Protein AF-A0A081AQU0-F1 (afdb_monomer)

Radius of gyration: 26.16 Å; Cα contacts (8 Å, |Δi|>4): 50; chains: 1; bounding box: 57×35×80 Å

Secondary structure (DSSP, 8-state):
-HHHHHHHHHHHHHHHHHHHHHHHHHTS------------S-------------------SS--SHHHHHHHHHT-STTS--GGG--HHHHHHTHHHHHHHHHHHHHHHHHHHTT-HHHHHHHHHHHHHTTS--

Structure (mmCIF, N/CA/C/O backbone):
data_AF-A0A081AQU0-F1
#
_entry.id   AF-A0A081AQU0-F1
#
loop_
_atom_site.group_PDB
_atom_site.id
_atom_site.type_symbol
_atom_site.label_atom_id
_atom_site.label_alt_id
_atom_site.label_comp_id
_atom_site.label_asym_id
_atom_site.label_entity_id
_atom_site.label_seq_id
_atom_site.pdbx_PDB_ins_code
_atom_site.Cartn_x
_atom_site.Cartn_y
_atom_site.Cartn_z
_atom_site.occupancy
_atom_site.B_iso_or_equiv
_atom_site.auth_seq_id
_atom_site.auth_comp_id
_atom_site.auth_asym_id
_atom_site.auth_atom_id
_atom_site.pdbx_PDB_model_num
ATOM 1 N N . MET A 1 1 ? 28.941 -18.511 -56.993 1.00 61.75 1 MET A N 1
ATOM 2 C CA . MET A 1 1 ? 27.610 -17.853 -56.908 1.00 61.75 1 MET A CA 1
ATOM 3 C C . MET A 1 1 ? 26.848 -18.234 -55.630 1.00 61.75 1 MET A C 1
ATOM 5 O O . MET A 1 1 ? 26.209 -17.370 -55.047 1.00 61.75 1 MET A O 1
ATOM 9 N N . SER A 1 2 ? 26.960 -19.475 -55.143 1.00 77.69 2 SER A N 1
ATOM 10 C CA . SER A 1 2 ? 26.361 -19.963 -53.884 1.00 77.69 2 SER A CA 1
ATOM 11 C C . SER A 1 2 ? 26.906 -19.297 -52.609 1.00 77.69 2 SER A C 1
ATOM 13 O O . SER A 1 2 ? 26.138 -18.965 -51.712 1.00 77.69 2 SER A O 1
ATOM 15 N N . GLU A 1 3 ? 28.212 -19.039 -52.532 1.00 81.44 3 GLU A N 1
ATOM 16 C CA . GLU A 1 3 ? 28.843 -18.443 -51.340 1.00 81.44 3 GLU A CA 1
ATOM 17 C C . GLU A 1 3 ? 28.403 -17.000 -51.075 1.00 81.44 3 GLU A C 1
ATOM 19 O O . GLU A 1 3 ? 28.170 -16.624 -49.931 1.00 81.44 3 GLU A O 1
ATOM 24 N N . VAL A 1 4 ? 28.202 -16.211 -52.135 1.00 85.19 4 VAL A N 1
ATOM 25 C CA . VAL A 1 4 ? 27.707 -14.827 -52.035 1.00 85.19 4 VAL A CA 1
ATOM 26 C C . VAL A 1 4 ? 26.279 -14.798 -51.482 1.00 85.19 4 VAL A C 1
ATOM 28 O O . VAL A 1 4 ? 25.941 -13.940 -50.671 1.00 85.19 4 VAL A O 1
ATOM 31 N N . MET A 1 5 ? 25.445 -15.767 -51.873 1.00 83.31 5 MET A N 1
ATOM 32 C CA . MET A 1 5 ? 24.083 -15.895 -51.346 1.00 83.31 5 MET A CA 1
ATOM 33 C C . MET A 1 5 ? 24.085 -16.317 -49.873 1.00 83.31 5 MET A C 1
ATOM 35 O O . MET A 1 5 ? 23.311 -15.772 -49.090 1.00 83.31 5 MET A O 1
ATOM 39 N N . ARG A 1 6 ? 25.002 -17.211 -49.476 1.00 85.44 6 ARG A N 1
ATOM 40 C CA . ARG A 1 6 ? 25.190 -17.624 -48.077 1.00 85.44 6 ARG A CA 1
ATOM 41 C C . ARG A 1 6 ? 25.614 -16.452 -47.188 1.00 85.44 6 ARG A C 1
ATOM 43 O O . ARG A 1 6 ? 24.974 -16.196 -46.170 1.00 85.44 6 ARG A O 1
ATOM 50 N N . LEU A 1 7 ? 26.626 -15.696 -47.613 1.00 88.25 7 LEU A N 1
ATOM 51 C CA . LEU A 1 7 ? 27.098 -14.506 -46.897 1.00 88.25 7 LEU A CA 1
ATOM 52 C C . LEU A 1 7 ? 25.990 -13.458 -46.755 1.00 88.25 7 LEU A C 1
ATOM 54 O O . LEU A 1 7 ? 25.819 -12.863 -45.695 1.00 88.25 7 LEU A O 1
ATOM 58 N N . ARG A 1 8 ? 25.175 -13.270 -47.799 1.00 89.56 8 ARG A N 1
ATOM 59 C CA . ARG A 1 8 ? 24.027 -12.360 -47.749 1.00 89.56 8 ARG A CA 1
ATOM 60 C C . ARG A 1 8 ? 23.008 -12.781 -46.689 1.00 89.56 8 ARG A C 1
ATOM 62 O O . ARG A 1 8 ? 22.528 -11.922 -45.955 1.00 89.56 8 ARG A O 1
ATOM 69 N N . THR A 1 9 ? 22.680 -14.070 -46.597 1.00 87.44 9 THR A N 1
ATOM 70 C CA . THR A 1 9 ? 21.731 -14.566 -45.585 1.00 87.44 9 THR A CA 1
ATOM 71 C C . THR A 1 9 ? 22.276 -14.456 -44.162 1.00 87.44 9 THR A C 1
ATOM 73 O O . THR A 1 9 ? 21.526 -14.121 -43.248 1.00 87.44 9 THR A O 1
ATOM 76 N N . GLU A 1 10 ? 23.579 -14.667 -43.982 1.00 89.94 10 GLU A N 1
ATOM 77 C CA . GLU A 1 10 ? 24.261 -14.559 -42.690 1.00 89.94 10 GLU A CA 1
ATOM 78 C C . GLU A 1 10 ? 24.252 -13.110 -42.179 1.00 89.94 10 GLU A C 1
ATOM 80 O O . GLU A 1 10 ? 23.734 -12.838 -41.095 1.00 89.94 10 GLU A O 1
ATOM 85 N N . ILE A 1 11 ? 24.656 -12.157 -43.027 1.00 92.31 11 ILE A N 1
ATOM 86 C CA . ILE A 1 11 ? 24.620 -10.716 -42.723 1.00 92.31 11 ILE A CA 1
ATOM 87 C C . ILE A 1 11 ? 23.193 -10.250 -42.404 1.00 92.31 11 ILE A C 1
ATOM 89 O O . ILE A 1 11 ? 22.975 -9.448 -41.495 1.00 92.31 11 ILE A O 1
ATOM 93 N N . GLN A 1 12 ? 22.188 -10.752 -43.126 1.00 90.81 12 GLN A N 1
ATOM 94 C CA . GLN A 1 12 ? 20.792 -10.410 -42.847 1.00 90.81 12 GLN A CA 1
ATOM 95 C C . GLN A 1 12 ? 20.334 -10.892 -41.461 1.00 90.81 12 GLN A C 1
ATOM 97 O O . GLN A 1 12 ? 19.593 -10.171 -40.785 1.00 90.81 12 GLN A O 1
ATOM 102 N N . GLY A 1 13 ? 20.793 -12.064 -41.013 1.00 87.81 13 GLY A N 1
ATOM 103 C CA . GLY A 1 13 ? 20.518 -12.581 -39.670 1.00 87.81 13 GLY A CA 1
ATOM 104 C C . GLY A 1 13 ? 21.174 -11.747 -38.567 1.00 87.81 13 GLY A C 1
ATOM 105 O O . GLY A 1 13 ? 20.533 -11.415 -37.561 1.00 87.81 13 GLY A O 1
ATOM 106 N N . GLU A 1 14 ? 22.422 -11.331 -38.776 1.00 91.25 14 GLU A N 1
ATOM 107 C CA . GLU A 1 14 ? 23.138 -10.455 -37.844 1.00 91.25 14 GLU A CA 1
ATOM 108 C C . GLU A 1 14 ? 22.458 -9.087 -37.721 1.00 91.25 14 GLU A C 1
ATOM 110 O O . GLU A 1 14 ? 22.173 -8.625 -36.613 1.00 91.25 14 GLU A O 1
ATOM 115 N N . LEU A 1 15 ? 22.090 -8.472 -38.850 1.00 92.00 15 LEU A N 1
ATOM 116 C CA . LEU A 1 15 ? 21.373 -7.195 -38.8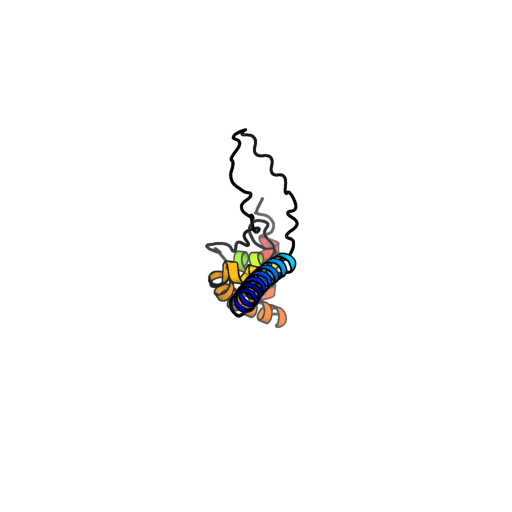64 1.00 92.00 15 LEU A CA 1
ATOM 117 C C . LEU A 1 15 ? 20.023 -7.282 -38.149 1.00 92.00 15 LEU A C 1
ATOM 119 O O . LEU A 1 15 ? 19.636 -6.354 -37.433 1.00 92.00 15 LEU A O 1
ATOM 123 N N . HIS A 1 16 ? 19.307 -8.397 -38.299 1.00 90.19 16 HIS A N 1
ATOM 124 C CA . HIS A 1 16 ? 18.054 -8.616 -37.585 1.00 90.19 16 HIS A CA 1
ATOM 125 C C . HIS A 1 16 ? 18.269 -8.697 -36.064 1.00 90.19 16 HIS A C 1
ATOM 127 O O . HIS A 1 16 ? 17.501 -8.122 -35.288 1.00 90.19 16 HIS A O 1
ATOM 133 N N . THR A 1 17 ? 19.346 -9.355 -35.634 1.00 91.38 17 THR A N 1
ATOM 134 C CA . THR A 1 17 ? 19.724 -9.471 -34.218 1.00 91.38 17 THR A CA 1
ATOM 135 C C . THR A 1 17 ? 20.064 -8.106 -33.618 1.00 91.38 17 THR A C 1
ATOM 137 O O . THR A 1 17 ? 19.568 -7.760 -32.542 1.00 91.38 17 THR A O 1
ATOM 140 N N . ILE A 1 18 ? 20.832 -7.291 -34.345 1.00 92.38 18 ILE A N 1
ATOM 141 C CA . ILE A 1 18 ? 21.184 -5.923 -33.942 1.00 92.38 18 ILE A CA 1
ATOM 142 C C . ILE A 1 18 ? 19.935 -5.036 -33.883 1.00 92.38 18 ILE A C 1
ATOM 144 O O . ILE A 1 18 ? 19.719 -4.318 -32.908 1.00 92.38 18 ILE A O 1
ATOM 148 N N . LYS A 1 19 ? 19.048 -5.117 -34.880 1.00 91.88 19 LYS A N 1
ATOM 149 C CA . LYS A 1 19 ? 17.782 -4.369 -34.877 1.00 91.88 19 LYS A CA 1
ATOM 150 C C . LYS A 1 19 ? 16.930 -4.708 -33.649 1.00 91.88 19 LYS A C 1
ATOM 152 O O . LYS A 1 19 ? 16.352 -3.815 -33.029 1.00 91.88 19 LYS A O 1
ATOM 157 N N . ALA A 1 20 ? 16.871 -5.983 -33.266 1.00 87.38 20 ALA A N 1
ATOM 158 C CA . ALA A 1 20 ? 16.127 -6.424 -32.092 1.00 87.38 20 ALA A CA 1
ATOM 159 C C . ALA A 1 20 ? 16.727 -5.901 -30.774 1.00 87.38 20 ALA A C 1
ATOM 161 O O . ALA A 1 20 ? 15.976 -5.503 -29.880 1.00 87.38 20 ALA A O 1
ATOM 162 N N . SER A 1 21 ? 18.057 -5.874 -30.637 1.00 86.81 21 SER A N 1
ATOM 163 C CA . SER A 1 21 ? 18.715 -5.349 -29.433 1.00 86.81 21 SER A CA 1
ATOM 164 C C . SER A 1 21 ? 18.568 -3.829 -29.311 1.00 86.81 21 SER A C 1
ATOM 166 O O . SER A 1 21 ? 18.210 -3.343 -28.239 1.00 86.81 21 SER A O 1
ATOM 168 N N . VAL A 1 22 ? 18.728 -3.084 -30.409 1.00 88.38 22 VAL A N 1
ATOM 169 C CA . VAL A 1 22 ? 18.524 -1.625 -30.450 1.00 88.38 22 VAL A CA 1
ATOM 170 C C . VAL A 1 22 ? 17.086 -1.260 -30.095 1.00 88.38 22 VAL A C 1
ATOM 172 O O . VAL A 1 22 ? 16.866 -0.389 -29.254 1.00 88.38 22 VAL A O 1
ATOM 175 N N . ASN A 1 23 ? 16.099 -1.973 -30.647 1.00 85.56 23 ASN A N 1
ATOM 176 C CA . ASN A 1 23 ? 14.695 -1.746 -30.304 1.00 85.56 23 ASN A CA 1
ATOM 177 C C . ASN A 1 23 ? 14.427 -1.984 -28.812 1.00 85.56 23 ASN A C 1
ATOM 179 O O . ASN A 1 23 ? 13.714 -1.200 -28.194 1.00 85.56 23 ASN A O 1
ATOM 183 N N . LYS A 1 24 ? 15.036 -3.015 -28.208 1.00 77.75 24 LYS A N 1
ATOM 184 C CA . LYS A 1 24 ? 14.940 -3.261 -26.759 1.00 77.75 24 LYS A CA 1
ATOM 185 C C . LYS A 1 24 ? 15.552 -2.138 -25.922 1.00 77.75 24 LYS A C 1
ATOM 187 O O . LYS A 1 24 ? 15.062 -1.899 -24.826 1.00 77.75 24 LYS A O 1
ATOM 192 N N . ILE A 1 25 ? 16.606 -1.476 -26.395 1.00 79.62 25 ILE A N 1
ATOM 193 C CA . ILE A 1 25 ? 17.220 -0.328 -25.708 1.00 79.62 25 ILE A CA 1
ATOM 194 C C . ILE A 1 25 ? 16.337 0.915 -25.865 1.00 79.62 25 ILE A C 1
ATOM 196 O O . ILE A 1 25 ? 16.093 1.614 -24.889 1.00 79.62 25 ILE A O 1
ATOM 200 N N . ALA A 1 26 ? 15.795 1.153 -27.061 1.00 79.19 26 ALA A N 1
ATOM 201 C CA . ALA A 1 26 ? 14.946 2.309 -27.345 1.00 79.19 26 ALA A CA 1
ATOM 202 C C . ALA A 1 26 ? 13.633 2.312 -26.541 1.00 79.19 26 ALA A C 1
ATOM 204 O O . ALA A 1 26 ? 13.150 3.376 -26.160 1.00 79.19 26 ALA A O 1
ATOM 205 N N . VAL A 1 27 ? 13.062 1.135 -26.257 1.00 79.88 27 VAL A N 1
ATOM 206 C CA . VAL A 1 27 ? 11.830 1.009 -25.452 1.00 79.88 27 VAL A CA 1
ATOM 207 C C . VAL A 1 27 ? 12.085 0.946 -23.943 1.00 79.88 27 VAL A C 1
ATOM 209 O O . VAL A 1 27 ? 11.127 0.867 -23.171 1.00 79.88 27 VAL A O 1
ATOM 212 N N . GLN A 1 28 ? 13.346 0.962 -23.491 1.00 67.50 28 GLN A N 1
ATOM 213 C CA . GLN A 1 28 ? 13.622 1.025 -22.058 1.00 67.50 28 GLN A CA 1
ATOM 214 C C . GLN A 1 28 ? 13.207 2.398 -21.510 1.00 67.50 28 GLN A C 1
ATOM 216 O O . GLN A 1 28 ? 13.628 3.429 -22.037 1.00 67.50 28 GLN A O 1
ATOM 221 N N . PRO A 1 29 ? 12.392 2.447 -20.441 1.00 63.97 29 PRO A N 1
ATOM 222 C CA . PRO A 1 29 ? 11.972 3.710 -19.856 1.00 63.97 29 PRO A CA 1
ATOM 223 C C . PRO A 1 29 ? 13.185 4.468 -19.303 1.00 63.97 29 PRO A C 1
ATOM 225 O O . PRO A 1 29 ? 13.930 3.948 -18.472 1.00 63.97 29 PRO A O 1
ATOM 228 N N . VAL A 1 30 ? 13.365 5.719 -19.737 1.00 60.69 30 VAL A N 1
ATOM 229 C CA . VAL A 1 30 ? 14.400 6.624 -19.216 1.00 60.69 30 VAL A CA 1
ATOM 230 C C . VAL A 1 30 ? 14.081 6.960 -17.760 1.00 60.69 30 VAL A C 1
ATOM 232 O O . VAL A 1 30 ? 13.176 7.741 -17.463 1.00 60.69 30 VAL A O 1
ATOM 235 N N . ILE A 1 31 ? 14.835 6.377 -16.831 1.00 53.22 31 ILE A N 1
ATOM 236 C CA . ILE A 1 31 ? 14.753 6.713 -15.408 1.00 53.22 31 ILE A CA 1
ATOM 237 C C . ILE A 1 31 ? 15.621 7.953 -15.173 1.00 53.22 31 ILE A C 1
ATOM 239 O O . ILE A 1 31 ? 16.837 7.850 -15.031 1.00 53.22 31 ILE A O 1
ATOM 243 N N . ARG A 1 32 ? 15.006 9.141 -15.122 1.00 47.44 32 ARG A N 1
ATOM 244 C CA . ARG A 1 32 ? 15.693 10.360 -14.669 1.00 47.44 32 ARG A CA 1
ATOM 245 C C . ARG A 1 32 ? 15.905 10.264 -13.156 1.00 47.44 32 ARG A C 1
ATOM 247 O O . ARG A 1 32 ? 14.947 10.333 -12.390 1.00 47.44 32 ARG A O 1
ATOM 254 N N . GLN A 1 33 ? 17.147 10.051 -12.725 1.00 44.22 33 GLN A N 1
ATOM 255 C CA . GLN A 1 33 ? 17.517 10.094 -11.310 1.00 44.22 33 GLN A CA 1
ATOM 256 C C . GLN A 1 33 ? 17.428 11.544 -10.812 1.00 44.22 33 GLN A C 1
ATOM 258 O O . GLN A 1 33 ? 18.161 12.408 -11.282 1.00 44.22 33 GLN A O 1
ATOM 263 N N . ILE A 1 34 ? 16.526 11.818 -9.868 1.00 44.28 34 ILE A N 1
ATOM 264 C CA . ILE A 1 34 ? 16.549 13.061 -9.090 1.00 44.28 34 ILE A CA 1
ATOM 265 C C . ILE A 1 34 ? 17.597 12.855 -7.995 1.00 44.28 34 ILE A C 1
ATOM 267 O O . ILE A 1 34 ? 17.428 11.998 -7.126 1.00 44.28 34 ILE A O 1
ATOM 271 N N . LEU A 1 35 ? 18.699 13.600 -8.080 1.00 43.66 35 LEU A N 1
ATOM 272 C CA . LEU A 1 35 ? 19.777 13.628 -7.097 1.00 43.66 35 LEU A CA 1
ATOM 273 C C . LEU A 1 35 ? 19.244 14.205 -5.776 1.00 43.66 35 LEU A C 1
ATOM 275 O O . LEU A 1 35 ? 19.251 15.412 -5.557 1.00 43.66 35 LEU A O 1
ATOM 279 N N . GLY A 1 36 ? 18.744 13.338 -4.896 1.00 46.38 36 GLY A N 1
ATOM 280 C CA . GLY A 1 36 ? 18.535 13.674 -3.492 1.00 46.38 36 GLY A CA 1
ATOM 281 C C . GLY A 1 36 ? 19.895 13.761 -2.811 1.00 46.38 36 GLY A C 1
ATOM 282 O O . GLY A 1 36 ? 20.452 12.737 -2.425 1.00 46.38 36 GLY A O 1
ATOM 283 N N . SER A 1 37 ? 20.445 14.971 -2.728 1.00 41.97 37 SER A N 1
ATOM 284 C CA . SER A 1 37 ? 21.681 15.262 -2.006 1.00 41.97 37 SER A CA 1
ATOM 285 C C . SER A 1 37 ? 21.477 14.979 -0.518 1.00 41.97 37 SER A C 1
ATOM 287 O O . SER A 1 37 ? 20.778 15.718 0.174 1.00 41.97 37 SER A O 1
ATOM 289 N N . ARG A 1 38 ? 22.067 13.890 -0.027 1.00 43.03 38 ARG A N 1
ATOM 290 C CA . ARG A 1 38 ? 22.353 13.717 1.394 1.00 43.03 38 ARG A CA 1
ATOM 291 C C . ARG A 1 38 ? 23.864 13.820 1.535 1.00 43.03 38 ARG A C 1
ATOM 293 O O . ARG A 1 38 ? 24.593 12.977 1.024 1.00 43.03 38 ARG A O 1
ATOM 300 N N . VAL A 1 39 ? 24.308 14.915 2.141 1.00 42.25 39 VAL A N 1
ATOM 301 C CA . VAL A 1 39 ? 25.713 15.160 2.457 1.00 42.25 39 VAL A CA 1
ATOM 302 C C . VAL A 1 39 ? 26.014 14.392 3.741 1.00 42.25 39 VAL A C 1
ATOM 304 O O . VAL A 1 39 ? 25.544 14.788 4.805 1.00 42.25 39 VAL A O 1
ATOM 307 N N . ASP A 1 40 ? 26.749 13.286 3.638 1.00 39.16 40 ASP A N 1
ATOM 308 C CA . ASP A 1 40 ? 27.351 12.6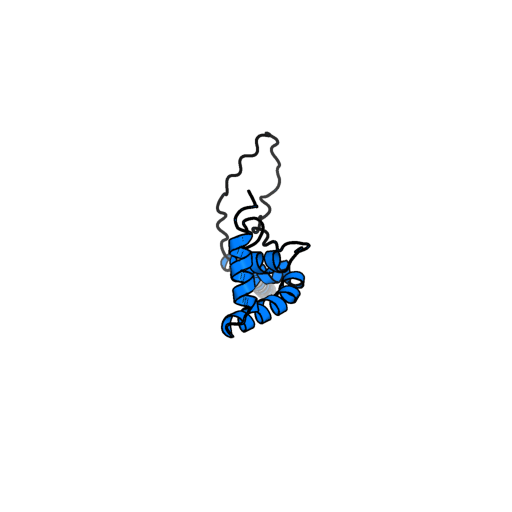18 4.793 1.00 39.16 40 ASP A CA 1
ATOM 309 C C . ASP A 1 40 ? 28.800 13.130 4.948 1.00 39.16 40 ASP A C 1
ATOM 311 O O . ASP A 1 40 ? 29.546 13.262 3.976 1.00 39.16 40 ASP A O 1
ATOM 315 N N . ALA A 1 41 ? 29.174 13.501 6.174 1.00 46.00 41 ALA A N 1
ATOM 316 C CA . ALA A 1 41 ? 30.372 14.274 6.513 1.00 46.00 41 ALA A CA 1
ATOM 317 C C . ALA A 1 41 ? 31.645 13.425 6.714 1.00 46.00 41 ALA A C 1
ATOM 319 O O . ALA A 1 41 ? 32.433 13.683 7.624 1.00 46.00 41 ALA A O 1
ATOM 320 N N . THR A 1 42 ? 31.879 12.399 5.898 1.00 47.44 42 THR A N 1
ATOM 321 C CA . THR A 1 42 ? 33.121 11.613 5.989 1.00 47.44 42 THR A CA 1
ATOM 322 C C . THR A 1 42 ? 33.599 11.257 4.590 1.00 47.44 42 THR A C 1
ATOM 324 O O . THR A 1 42 ? 32.922 10.579 3.824 1.00 47.44 42 THR A O 1
ATOM 327 N N . GLY A 1 43 ? 34.737 11.845 4.220 1.00 44.78 43 GLY A N 1
ATOM 328 C CA . GLY A 1 43 ? 35.297 11.859 2.873 1.00 44.78 43 GLY A CA 1
ATOM 329 C C . GLY A 1 43 ? 35.952 10.549 2.444 1.00 44.78 43 GLY A C 1
ATOM 330 O O . GLY A 1 43 ? 37.094 10.575 1.993 1.00 44.78 43 GLY A O 1
ATOM 331 N N . GLU A 1 44 ? 35.239 9.427 2.511 1.00 35.31 44 GLU A N 1
ATOM 332 C CA . GLU A 1 44 ? 35.626 8.215 1.786 1.00 35.31 44 GLU A CA 1
ATOM 333 C C . GLU A 1 44 ? 34.860 8.114 0.463 1.00 35.31 44 GLU A C 1
ATOM 335 O O . GLU A 1 44 ? 33.640 7.972 0.399 1.00 35.31 44 GLU A O 1
ATOM 340 N N . ARG A 1 45 ? 35.614 8.191 -0.635 1.00 43.94 45 ARG A N 1
ATOM 341 C CA . ARG A 1 45 ? 35.121 8.052 -2.006 1.00 43.94 45 ARG A CA 1
ATOM 342 C C . ARG A 1 45 ? 34.768 6.589 -2.281 1.00 43.94 45 ARG A C 1
ATOM 344 O O . ARG A 1 45 ? 35.579 5.834 -2.809 1.00 43.94 45 ARG A O 1
ATOM 351 N N . GLU A 1 46 ? 33.553 6.192 -1.927 1.00 39.62 46 GLU A N 1
ATOM 352 C CA . GLU A 1 46 ? 33.021 4.866 -2.232 1.00 39.62 46 GLU A CA 1
ATOM 353 C C . GLU A 1 46 ? 32.667 4.776 -3.730 1.00 39.62 46 GLU A C 1
ATOM 355 O O . GLU A 1 46 ? 31.694 5.362 -4.204 1.00 39.62 46 GLU A O 1
ATOM 360 N N . LEU A 1 47 ? 33.470 4.036 -4.503 1.00 47.03 47 LEU A N 1
ATOM 361 C CA . LEU A 1 47 ? 33.227 3.692 -5.914 1.00 47.03 47 LEU A CA 1
ATOM 362 C C . LEU A 1 47 ? 32.096 2.656 -6.073 1.00 47.03 47 LEU A C 1
ATOM 364 O O . LEU A 1 47 ? 32.206 1.714 -6.858 1.00 47.03 47 LEU A O 1
ATOM 368 N N . ASN A 1 48 ? 30.998 2.804 -5.334 1.00 42.97 48 ASN A N 1
ATOM 369 C CA . ASN A 1 48 ? 29.811 1.996 -5.566 1.00 42.97 48 ASN A CA 1
ATOM 370 C C . ASN A 1 48 ? 28.985 2.645 -6.690 1.00 42.97 48 ASN A C 1
ATOM 372 O O . ASN A 1 48 ? 28.672 3.836 -6.598 1.00 42.97 48 ASN A O 1
ATOM 376 N N . PRO A 1 49 ? 28.600 1.913 -7.759 1.00 40.84 49 PRO A N 1
ATOM 377 C CA . PRO A 1 49 ? 27.629 2.440 -8.711 1.00 40.84 49 PRO A CA 1
ATOM 378 C C . PRO A 1 49 ? 26.382 2.847 -7.920 1.00 40.84 49 PRO A C 1
ATOM 380 O O . PRO A 1 49 ? 26.048 2.143 -6.960 1.00 40.84 49 PRO A O 1
ATOM 383 N N . PRO A 1 50 ? 25.693 3.950 -8.273 1.00 41.91 50 PRO A N 1
ATOM 384 C CA . PRO A 1 50 ? 24.518 4.399 -7.546 1.00 41.91 50 PRO A CA 1
ATOM 385 C C . PRO A 1 50 ? 23.489 3.277 -7.602 1.00 41.91 50 PRO A C 1
ATOM 387 O O . PRO A 1 50 ? 22.752 3.118 -8.579 1.00 41.91 50 PRO A O 1
ATOM 390 N N . ARG A 1 51 ? 23.466 2.450 -6.547 1.00 45.50 51 ARG A N 1
ATOM 391 C CA . ARG A 1 51 ? 22.399 1.498 -6.292 1.00 45.50 51 ARG A CA 1
ATOM 392 C C . ARG A 1 51 ? 21.165 2.352 -6.385 1.00 45.50 51 ARG A C 1
ATOM 394 O O . ARG A 1 51 ? 21.037 3.306 -5.622 1.00 45.50 51 ARG A O 1
ATOM 401 N N . ILE A 1 52 ? 20.307 2.040 -7.351 1.00 46.50 52 ILE A N 1
ATOM 402 C CA . ILE A 1 52 ? 18.975 2.609 -7.447 1.00 46.50 52 ILE A CA 1
ATOM 403 C C . ILE A 1 52 ? 18.383 2.392 -6.058 1.00 46.50 52 ILE A C 1
ATOM 405 O O . ILE A 1 52 ? 17.915 1.294 -5.747 1.00 46.50 52 ILE A O 1
ATOM 409 N N . GLN A 1 53 ? 18.448 3.409 -5.200 1.00 48.56 53 GLN A N 1
ATOM 410 C CA . GLN A 1 53 ? 17.712 3.441 -3.960 1.00 48.56 53 GLN A CA 1
ATOM 411 C C . GLN A 1 53 ? 16.287 3.673 -4.430 1.00 48.56 53 GLN A C 1
ATOM 413 O O . GLN A 1 53 ? 15.756 4.778 -4.396 1.00 48.56 53 GLN A O 1
ATOM 418 N N . ARG A 1 54 ? 15.680 2.615 -4.988 1.00 49.47 54 ARG A N 1
ATOM 419 C CA . ARG A 1 54 ? 14.239 2.502 -5.116 1.00 49.47 54 ARG A CA 1
ATOM 420 C C . ARG A 1 54 ? 13.796 2.768 -3.700 1.00 49.47 54 ARG A C 1
ATOM 422 O O . ARG A 1 54 ? 14.076 1.911 -2.860 1.00 49.47 54 ARG A O 1
ATOM 429 N N . ALA A 1 55 ? 13.265 3.967 -3.439 1.00 54.03 55 ALA A N 1
ATOM 430 C CA . ALA A 1 55 ? 12.818 4.382 -2.119 1.00 54.03 55 ALA A CA 1
ATOM 431 C C . ALA A 1 55 ? 12.059 3.191 -1.562 1.00 54.03 55 ALA A C 1
ATOM 433 O O . ALA A 1 55 ? 11.024 2.805 -2.119 1.00 54.03 55 ALA A O 1
ATOM 434 N N . THR A 1 56 ? 12.714 2.469 -0.649 1.00 59.22 56 THR A N 1
ATOM 435 C CA . THR A 1 56 ? 12.321 1.095 -0.378 1.00 59.22 56 THR A CA 1
ATOM 436 C C . THR A 1 56 ? 11.064 1.266 0.414 1.00 59.22 56 THR A C 1
ATOM 438 O O . THR A 1 56 ? 11.102 1.712 1.556 1.00 59.22 56 THR A O 1
ATOM 441 N N . VAL A 1 57 ? 9.943 1.043 -0.258 1.00 67.69 57 VAL A N 1
ATOM 442 C CA . VAL A 1 57 ? 8.649 1.120 0.375 1.00 67.69 57 VAL A CA 1
ATOM 443 C C . VAL A 1 57 ? 8.699 0.091 1.480 1.00 67.69 57 VAL A C 1
ATOM 445 O O . VAL A 1 57 ? 8.936 -1.082 1.207 1.00 67.69 57 VAL A O 1
ATOM 448 N N . LYS A 1 58 ? 8.627 0.553 2.720 1.00 75.44 58 LYS A N 1
ATOM 449 C CA . LYS A 1 58 ? 8.784 -0.281 3.901 1.00 75.44 58 LYS A CA 1
ATOM 450 C C . LYS A 1 58 ? 7.494 -0.190 4.677 1.00 75.44 58 LYS A C 1
ATOM 452 O O . LYS A 1 58 ? 7.027 0.899 4.983 1.00 75.44 58 LYS A O 1
ATOM 457 N N . LEU A 1 59 ? 6.947 -1.357 4.961 1.00 82.00 59 LEU A N 1
ATOM 458 C CA . LEU A 1 59 ? 5.935 -1.523 5.982 1.00 82.00 59 LEU A CA 1
ATOM 459 C C . LEU A 1 59 ? 6.658 -1.859 7.298 1.00 82.00 59 LEU A C 1
ATOM 461 O O . LEU A 1 59 ? 7.724 -2.488 7.274 1.00 82.00 59 LEU A O 1
ATOM 465 N N . SER A 1 60 ? 6.104 -1.442 8.435 1.00 82.56 60 SER A N 1
ATOM 466 C CA . SER A 1 60 ? 6.574 -1.787 9.777 1.00 82.56 60 SER A CA 1
ATOM 467 C C . SER A 1 60 ? 6.805 -3.292 9.869 1.00 82.56 60 SER A C 1
ATOM 469 O O . SER A 1 60 ? 5.989 -4.076 9.392 1.00 82.56 60 SER A O 1
ATOM 471 N N . LYS A 1 61 ? 7.905 -3.744 10.476 1.00 78.88 61 LYS A N 1
ATOM 472 C CA . LYS A 1 61 ? 8.169 -5.189 10.614 1.00 78.88 61 LYS A CA 1
ATOM 473 C C . LYS A 1 61 ? 7.221 -5.855 11.612 1.00 78.88 61 LYS A C 1
ATOM 475 O O . LYS A 1 61 ? 6.864 -7.016 11.431 1.00 78.88 61 LYS A O 1
ATOM 480 N N . ARG A 1 62 ? 6.843 -5.133 12.666 1.00 78.31 62 ARG A N 1
ATOM 481 C CA . ARG A 1 62 ? 6.037 -5.625 13.787 1.00 78.31 62 ARG A CA 1
ATOM 482 C C . ARG A 1 62 ? 5.150 -4.481 14.282 1.00 78.31 62 ARG A C 1
ATOM 484 O O . ARG A 1 62 ? 5.576 -3.782 15.196 1.00 78.31 62 ARG A O 1
ATOM 491 N 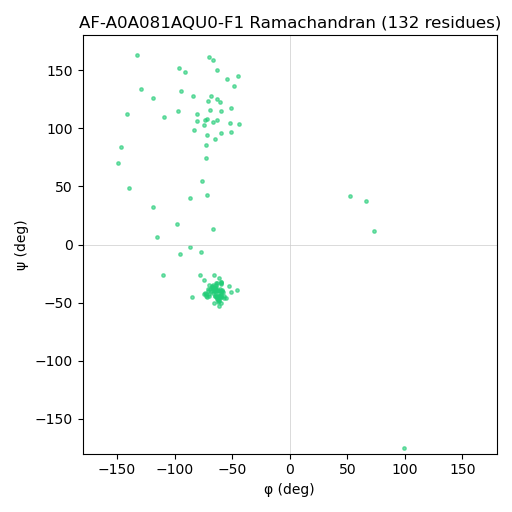N . PRO A 1 63 ? 3.984 -4.256 13.654 1.00 80.19 63 PRO A N 1
ATOM 492 C CA . PRO A 1 63 ? 3.037 -3.277 14.151 1.00 80.19 63 PRO A CA 1
ATOM 493 C C . PRO A 1 63 ? 2.626 -3.721 15.551 1.00 80.19 63 PRO A C 1
ATOM 495 O O . PRO A 1 63 ? 2.229 -4.877 15.724 1.00 80.19 63 PRO A O 1
ATOM 498 N N . LYS A 1 64 ? 2.826 -2.857 16.545 1.00 79.56 64 LYS A N 1
ATOM 499 C CA . LYS A 1 64 ? 2.501 -3.191 17.939 1.00 79.56 64 LYS A CA 1
ATOM 500 C C . LYS A 1 64 ? 0.998 -3.268 18.126 1.00 79.56 64 LYS A C 1
ATOM 502 O O . LYS A 1 64 ? 0.503 -4.249 18.667 1.00 79.56 64 LYS A O 1
ATOM 507 N N . ASP A 1 65 ? 0.313 -2.280 17.560 1.00 79.38 65 ASP A N 1
ATOM 508 C CA . ASP A 1 65 ? -1.110 -2.085 17.743 1.00 79.38 65 ASP A CA 1
ATOM 509 C C . ASP A 1 65 ? -1.826 -1.840 16.418 1.00 79.38 65 ASP A C 1
ATOM 511 O O . ASP A 1 65 ? -1.244 -1.456 15.397 1.00 79.38 65 ASP A O 1
ATOM 515 N N . LEU A 1 66 ? -3.143 -2.006 16.490 1.00 78.06 66 LEU A N 1
ATOM 516 C CA . LEU A 1 66 ? -4.105 -1.621 15.469 1.00 78.06 66 LEU A CA 1
ATOM 517 C C . LEU A 1 66 ? -3.857 -0.200 14.927 1.00 78.06 66 LEU A C 1
ATOM 519 O O . LEU A 1 66 ? -3.956 0.049 13.725 1.00 78.06 66 LEU A O 1
ATOM 523 N N . PHE A 1 67 ? -3.483 0.723 15.811 1.00 77.12 67 PHE A N 1
ATOM 524 C CA . PHE A 1 67 ? -3.199 2.103 15.444 1.00 77.12 67 PHE A CA 1
ATOM 525 C C . PHE A 1 67 ? -2.035 2.228 14.461 1.00 77.12 67 PHE A C 1
ATOM 527 O O . PHE A 1 67 ? -2.183 2.879 13.432 1.00 77.12 67 PHE A O 1
ATOM 534 N N . GLU A 1 68 ? -0.899 1.577 14.727 1.00 82.75 68 GLU A N 1
ATOM 535 C CA . GLU A 1 68 ? 0.257 1.637 13.824 1.00 82.75 68 GLU A CA 1
ATOM 536 C C . GLU A 1 68 ? -0.099 1.106 12.432 1.00 82.75 68 GLU A C 1
ATOM 538 O O . GLU A 1 68 ? 0.399 1.601 11.421 1.00 82.75 68 GLU A O 1
ATOM 543 N N . LEU A 1 69 ? -0.991 0.114 12.378 1.00 86.19 69 LEU A N 1
ATOM 544 C CA . LEU A 1 69 ? -1.438 -0.505 11.142 1.00 86.19 69 LEU A CA 1
ATOM 545 C C . LEU A 1 69 ? -2.342 0.418 10.313 1.00 86.19 69 LEU A C 1
ATOM 547 O O . LEU A 1 69 ? -2.207 0.461 9.088 1.00 86.19 69 LEU A O 1
ATOM 551 N N . LEU A 1 70 ? -3.237 1.164 10.965 1.00 83.75 70 LEU A N 1
ATOM 552 C CA . LEU A 1 70 ? -4.077 2.169 10.309 1.00 83.75 70 LEU A CA 1
ATOM 553 C C . LEU A 1 70 ? -3.272 3.424 9.940 1.00 83.75 70 LEU A C 1
ATOM 555 O O . LEU A 1 70 ? -3.393 3.928 8.826 1.00 83.75 70 LEU A O 1
ATOM 559 N N . HIS A 1 71 ? -2.385 3.882 10.822 1.00 81.75 71 HIS A N 1
ATOM 560 C CA . HIS A 1 71 ? -1.499 5.014 10.558 1.00 81.75 71 HIS A CA 1
ATOM 561 C C . HIS A 1 71 ? -0.601 4.748 9.344 1.00 81.75 71 HIS A C 1
ATOM 563 O O . HIS A 1 71 ? -0.449 5.593 8.465 1.00 81.75 71 HIS A O 1
ATOM 569 N N . GLU A 1 72 ? -0.041 3.543 9.243 1.00 86.06 72 GLU A N 1
ATOM 570 C CA . GLU A 1 72 ? 0.716 3.114 8.067 1.00 86.06 72 GLU A CA 1
ATOM 571 C C . GLU A 1 72 ? -0.122 3.140 6.776 1.00 86.06 72 GLU A C 1
ATOM 573 O O . GLU A 1 72 ? 0.398 3.443 5.696 1.00 86.06 72 GLU A O 1
ATOM 578 N N . TYR A 1 73 ? -1.419 2.846 6.874 1.00 86.12 73 TYR A N 1
ATOM 579 C CA . TYR A 1 73 ? -2.330 2.895 5.738 1.00 86.12 73 TYR A CA 1
ATOM 580 C C . TYR A 1 73 ? -2.638 4.324 5.286 1.00 86.12 73 TYR A C 1
ATOM 582 O O . TYR A 1 73 ? -2.582 4.599 4.084 1.00 86.12 73 TYR A O 1
ATOM 590 N N . GLU A 1 74 ? -2.922 5.227 6.227 1.00 83.81 74 GLU A N 1
ATOM 591 C CA . GLU A 1 74 ? -3.347 6.601 5.939 1.00 83.81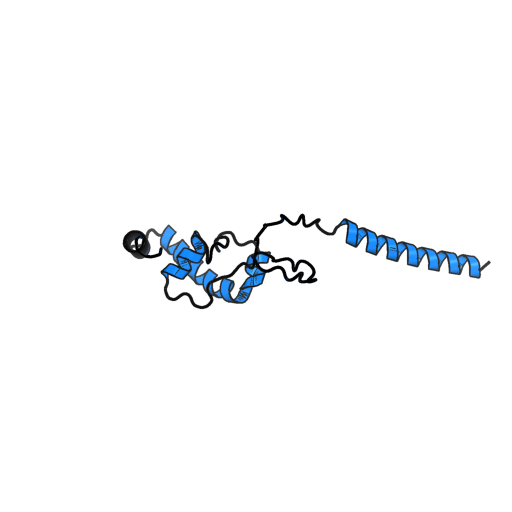 74 GLU A CA 1
ATOM 592 C C . GLU A 1 74 ? -2.192 7.576 5.704 1.00 83.81 74 GLU A C 1
ATOM 594 O O . GLU A 1 74 ? -2.226 8.351 4.747 1.00 83.81 74 GLU A O 1
ATOM 599 N N . PHE A 1 75 ? -1.167 7.524 6.552 1.00 81.00 75 PHE A N 1
ATOM 600 C CA . PHE A 1 75 ? -0.055 8.479 6.578 1.00 81.00 75 PHE A CA 1
ATOM 601 C C . PHE A 1 75 ? 1.255 7.859 6.092 1.00 81.00 75 PHE A C 1
ATOM 603 O O . PHE A 1 75 ? 2.109 8.554 5.543 1.00 81.00 75 PHE A O 1
ATOM 610 N N . GLY A 1 76 ? 1.388 6.538 6.223 1.00 83.44 76 GLY A N 1
ATOM 611 C CA . GLY A 1 76 ? 2.601 5.809 5.876 1.00 83.44 76 GLY A CA 1
ATOM 612 C C . GLY A 1 76 ? 3.469 5.493 7.081 1.00 83.44 76 GLY A C 1
ATOM 613 O O . GLY A 1 76 ? 3.101 5.704 8.237 1.00 83.44 76 GLY A O 1
ATOM 614 N N . TYR A 1 77 ? 4.632 4.918 6.800 1.00 82.44 77 TYR A N 1
ATOM 615 C CA . TYR A 1 77 ? 5.573 4.456 7.814 1.00 82.44 77 TYR A CA 1
ATOM 616 C C . TYR A 1 77 ? 6.959 5.017 7.515 1.00 82.44 77 TYR A C 1
ATOM 618 O O . TYR A 1 77 ? 7.402 4.964 6.371 1.00 82.44 77 TYR A O 1
ATOM 626 N N . ALA A 1 78 ? 7.642 5.551 8.534 1.00 75.94 78 ALA A N 1
ATOM 627 C CA . ALA A 1 78 ? 9.016 6.062 8.453 1.00 75.94 78 ALA A CA 1
ATOM 628 C C . ALA A 1 78 ? 9.267 7.089 7.321 1.00 75.94 78 ALA A C 1
ATOM 630 O O . ALA A 1 78 ? 10.279 7.020 6.624 1.00 75.94 78 ALA A O 1
ATOM 631 N N . GLY A 1 79 ? 8.328 8.020 7.107 1.00 69.12 79 GLY A N 1
ATOM 632 C CA . GLY A 1 79 ? 8.432 9.057 6.067 1.00 69.12 79 GLY A CA 1
ATOM 633 C C . GLY A 1 79 ? 8.238 8.536 4.639 1.00 69.12 79 GLY A C 1
ATOM 634 O O . GLY A 1 79 ? 8.525 9.234 3.666 1.00 69.12 79 GLY A O 1
ATOM 635 N N . VAL A 1 80 ? 7.770 7.296 4.495 1.00 79.56 80 VAL A N 1
ATOM 636 C CA . VAL A 1 80 ? 7.496 6.675 3.203 1.00 79.56 80 VAL A CA 1
ATOM 637 C C . VAL A 1 80 ? 6.013 6.826 2.867 1.00 79.56 80 VAL A C 1
ATOM 639 O O . VAL A 1 80 ? 5.175 6.913 3.758 1.00 79.56 80 VAL A O 1
ATOM 642 N N . LYS A 1 81 ? 5.699 6.866 1.564 1.00 82.31 81 LYS A N 1
ATOM 643 C CA . LYS A 1 81 ? 4.336 7.038 1.026 1.00 82.31 81 LYS A CA 1
ATOM 644 C C . LYS A 1 81 ? 3.322 6.131 1.767 1.00 82.31 81 LYS A C 1
ATOM 646 O O . LYS A 1 81 ? 3.703 5.012 2.107 1.00 82.31 81 LYS A O 1
ATOM 651 N N . PRO A 1 82 ? 2.068 6.556 1.990 1.00 85.19 82 PRO A N 1
ATOM 652 C CA . PRO A 1 82 ? 1.062 5.737 2.667 1.00 85.19 82 PRO A CA 1
ATOM 653 C C . PRO A 1 82 ? 0.709 4.465 1.899 1.00 85.19 82 PRO A C 1
ATOM 655 O O . PRO A 1 82 ? 0.768 4.436 0.663 1.00 85.19 82 PRO A O 1
ATOM 658 N N . ALA A 1 83 ? 0.324 3.411 2.630 1.00 86.31 83 ALA A N 1
ATOM 659 C CA . ALA A 1 83 ? 0.031 2.110 2.027 1.00 86.31 83 ALA A CA 1
ATOM 660 C C . ALA A 1 83 ? -1.197 2.133 1.104 1.00 86.31 83 ALA A C 1
ATOM 662 O O . ALA A 1 83 ? -1.241 1.363 0.135 1.00 86.31 83 ALA A O 1
ATOM 663 N N . ARG A 1 84 ? -2.145 3.054 1.337 1.00 85.94 84 ARG A N 1
ATOM 664 C CA . ARG A 1 84 ? -3.291 3.292 0.444 1.00 85.94 84 ARG A CA 1
ATOM 665 C C . ARG A 1 84 ? -2.872 3.707 -0.972 1.00 85.94 84 ARG A C 1
ATOM 667 O O . ARG A 1 84 ? -3.491 3.288 -1.944 1.00 85.94 84 ARG A O 1
ATOM 674 N N . ASP A 1 85 ? -1.749 4.417 -1.102 1.00 85.19 85 ASP A N 1
ATOM 675 C CA . ASP A 1 85 ? -1.253 4.943 -2.381 1.00 85.19 85 ASP A CA 1
ATOM 676 C C . ASP A 1 85 ? -0.169 4.054 -3.019 1.00 85.19 85 ASP A C 1
ATOM 678 O O . ASP A 1 85 ? 0.623 4.494 -3.870 1.00 85.19 85 ASP A O 1
ATOM 682 N N . PHE A 1 86 ? -0.051 2.798 -2.583 1.00 86.19 86 PHE A N 1
ATOM 683 C CA . PHE A 1 86 ? 0.923 1.881 -3.161 1.00 86.19 86 PHE A CA 1
ATOM 684 C C . PHE A 1 86 ? 0.520 1.467 -4.572 1.00 86.19 86 PHE A C 1
ATOM 686 O O . PHE A 1 86 ? -0.522 0.856 -4.797 1.00 86.19 86 PHE A O 1
ATOM 693 N N . THR A 1 87 ? 1.416 1.707 -5.530 1.00 84.94 87 THR A N 1
ATOM 694 C CA . THR A 1 87 ? 1.307 1.143 -6.879 1.00 84.94 87 THR A CA 1
ATOM 695 C C . THR A 1 87 ? 1.562 -0.367 -6.856 1.00 84.94 87 THR A C 1
ATOM 697 O O . THR A 1 87 ? 2.193 -0.884 -5.932 1.00 84.94 87 THR A O 1
ATOM 700 N N . SER A 1 88 ? 1.134 -1.098 -7.893 1.00 80.62 88 SER A N 1
ATOM 701 C CA . SER A 1 88 ? 1.338 -2.557 -7.990 1.00 80.62 88 SER A CA 1
ATOM 702 C C . SER A 1 88 ? 2.799 -2.976 -7.801 1.00 80.62 88 SER A C 1
ATOM 704 O O . SER A 1 88 ? 3.069 -3.973 -7.137 1.00 80.62 88 SER A O 1
ATOM 706 N N . VAL A 1 89 ? 3.745 -2.169 -8.290 1.00 80.44 89 VAL A N 1
ATOM 707 C CA . VAL A 1 89 ? 5.189 -2.384 -8.098 1.00 80.44 89 VAL A CA 1
ATOM 708 C C . VAL A 1 89 ? 5.574 -2.314 -6.615 1.00 80.44 89 VAL A C 1
ATOM 710 O O . VAL A 1 89 ? 6.297 -3.172 -6.111 1.00 80.44 89 VAL A O 1
ATOM 713 N N . LYS A 1 90 ? 5.055 -1.318 -5.888 1.00 82.50 90 LYS A N 1
ATOM 714 C CA . LYS A 1 90 ? 5.326 -1.108 -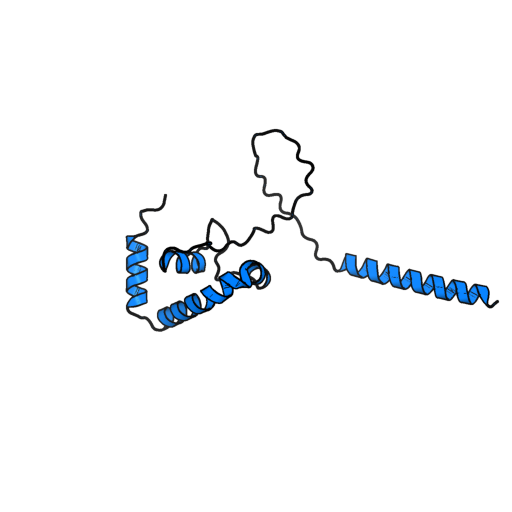4.457 1.00 82.50 90 LYS A CA 1
ATOM 715 C C . LYS A 1 90 ? 4.665 -2.172 -3.581 1.00 82.50 90 LYS A C 1
ATOM 717 O O . LYS A 1 90 ? 5.280 -2.647 -2.628 1.00 82.50 90 LYS A O 1
ATOM 722 N N . ARG A 1 91 ? 3.449 -2.596 -3.942 1.00 84.75 91 ARG A N 1
ATOM 723 C CA . ARG A 1 91 ? 2.772 -3.742 -3.315 1.00 84.75 91 ARG A CA 1
ATOM 724 C C . ARG A 1 91 ? 3.566 -5.027 -3.518 1.00 84.75 91 ARG A C 1
ATOM 726 O O . ARG A 1 91 ? 3.789 -5.754 -2.558 1.00 84.75 91 ARG A O 1
ATOM 733 N N . GLY A 1 92 ? 4.054 -5.267 -4.736 1.00 82.69 92 GLY A N 1
ATOM 734 C CA . GLY A 1 92 ? 4.883 -6.426 -5.070 1.00 82.69 92 GLY A CA 1
ATOM 735 C C . GLY A 1 92 ? 6.167 -6.507 -4.242 1.00 82.69 92 GLY A C 1
ATOM 736 O O . GLY A 1 92 ? 6.521 -7.587 -3.773 1.00 82.69 92 GLY A O 1
ATOM 737 N N . ALA A 1 93 ? 6.808 -5.363 -3.975 1.00 82.25 93 ALA A N 1
ATOM 738 C CA . ALA A 1 93 ? 7.999 -5.291 -3.126 1.00 82.25 93 ALA A CA 1
ATOM 739 C C . ALA A 1 93 ? 7.747 -5.759 -1.677 1.00 82.25 93 ALA A C 1
ATOM 741 O O . ALA A 1 93 ? 8.651 -6.303 -1.052 1.00 82.25 93 ALA A O 1
ATOM 742 N N . ASN A 1 94 ? 6.519 -5.611 -1.166 1.00 83.75 94 ASN A N 1
ATOM 743 C CA . ASN A 1 94 ? 6.113 -6.070 0.167 1.00 83.75 94 ASN A CA 1
ATOM 744 C C . ASN A 1 94 ? 4.984 -7.108 0.113 1.00 83.75 94 ASN A C 1
ATOM 746 O O . ASN A 1 94 ? 4.154 -7.145 1.018 1.00 83.75 94 ASN A O 1
ATOM 750 N N . LYS A 1 95 ? 4.920 -7.951 -0.928 1.00 85.50 95 LYS A N 1
ATOM 751 C CA . LYS A 1 95 ? 3.723 -8.762 -1.234 1.00 85.50 95 LYS A CA 1
ATOM 752 C C . LYS A 1 95 ? 3.172 -9.562 -0.047 1.00 85.50 95 LYS A C 1
ATOM 754 O O . LYS A 1 95 ? 1.961 -9.618 0.148 1.00 85.50 95 LYS A O 1
ATOM 759 N N . PHE A 1 96 ? 4.047 -10.150 0.768 1.00 86.88 96 PHE A N 1
ATOM 760 C CA . PHE A 1 96 ? 3.652 -10.984 1.906 1.00 86.88 96 PHE A CA 1
ATOM 761 C C . PHE A 1 96 ? 3.083 -10.166 3.064 1.00 86.88 96 PHE A C 1
ATOM 763 O O . PHE A 1 96 ? 2.081 -10.545 3.658 1.00 86.88 96 PHE A O 1
ATOM 770 N N . VAL A 1 97 ? 3.713 -9.033 3.375 1.00 87.69 97 VAL A N 1
ATOM 771 C CA . VAL A 1 97 ? 3.256 -8.150 4.453 1.00 87.69 97 VAL A CA 1
ATOM 772 C C . VAL A 1 97 ? 1.990 -7.422 4.012 1.00 87.69 97 VAL A C 1
ATOM 774 O O . VAL A 1 97 ? 1.009 -7.392 4.746 1.00 87.69 97 VAL A O 1
ATOM 777 N N . TYR A 1 98 ? 1.984 -6.911 2.781 1.00 89.25 98 TYR A N 1
ATOM 778 C CA . TYR A 1 98 ? 0.859 -6.183 2.212 1.00 89.25 98 TYR A CA 1
ATOM 779 C C . TYR A 1 98 ? -0.395 -7.055 2.111 1.00 89.25 98 TYR A C 1
ATOM 781 O O . TYR A 1 98 ? -1.449 -6.628 2.555 1.00 89.25 98 TYR A O 1
ATOM 789 N N . SER A 1 99 ? -0.303 -8.282 1.582 1.00 88.69 99 SER A N 1
ATOM 790 C CA . SER A 1 99 ? -1.477 -9.166 1.444 1.00 88.69 99 SER A CA 1
ATOM 791 C C . SER A 1 99 ? -2.148 -9.480 2.781 1.00 88.69 99 SER A C 1
ATOM 793 O O . SER A 1 99 ? -3.368 -9.408 2.872 1.00 88.69 99 SER A O 1
ATOM 795 N N . ARG A 1 100 ? -1.362 -9.750 3.831 1.00 88.94 100 ARG A N 1
ATOM 796 C CA . ARG A 1 100 ? -1.888 -9.998 5.183 1.00 88.94 100 ARG A CA 1
ATOM 797 C C . ARG A 1 100 ? -2.568 -8.764 5.776 1.00 88.94 100 ARG A C 1
ATOM 799 O O . ARG A 1 100 ? -3.608 -8.887 6.407 1.00 88.94 100 ARG A O 1
ATOM 806 N N . ARG A 1 101 ? -1.989 -7.578 5.565 1.00 90.31 101 ARG A N 1
ATOM 807 C CA . ARG A 1 101 ? -2.526 -6.307 6.082 1.00 90.31 101 ARG A CA 1
ATOM 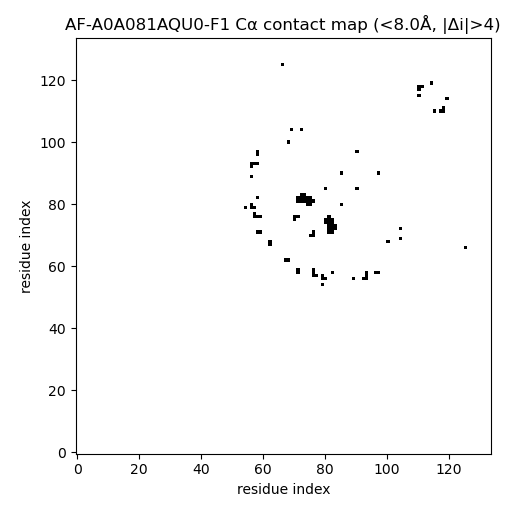808 C C . ARG A 1 101 ? -3.706 -5.779 5.280 1.00 90.31 101 ARG A C 1
ATOM 810 O O . ARG A 1 101 ? -4.546 -5.095 5.840 1.00 90.31 101 ARG A O 1
ATOM 817 N N . LYS A 1 102 ? -3.800 -6.124 3.995 1.00 90.44 102 LYS A N 1
ATOM 818 C CA . LYS A 1 102 ? -4.884 -5.673 3.122 1.00 90.44 102 LYS A CA 1
ATOM 819 C C . LYS A 1 102 ? -6.248 -6.120 3.636 1.00 9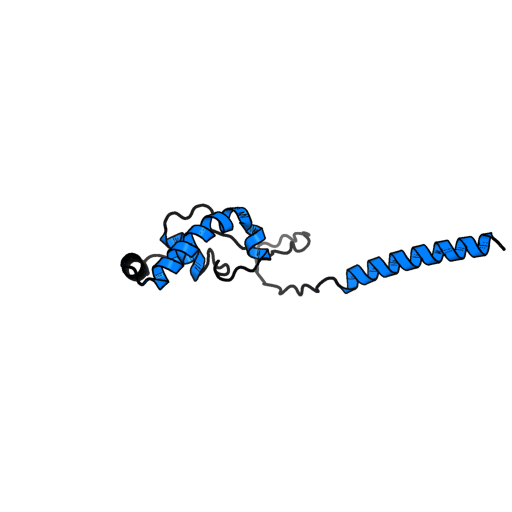0.44 102 LYS A C 1
ATOM 821 O O . LYS A 1 102 ? -7.135 -5.289 3.708 1.00 90.44 102 LYS A O 1
ATOM 826 N N . VAL A 1 103 ? -6.375 -7.384 4.051 1.00 89.56 103 VAL A N 1
ATOM 827 C CA . VAL A 1 103 ? -7.622 -7.912 4.638 1.00 89.56 103 VAL A CA 1
ATOM 828 C C . VAL A 1 103 ? -8.048 -7.052 5.822 1.00 89.56 103 VAL A C 1
ATOM 830 O O . VAL A 1 103 ? -9.184 -6.618 5.911 1.00 89.56 103 VAL A O 1
ATOM 833 N N . PHE A 1 104 ? -7.090 -6.736 6.687 1.00 87.94 104 PHE A N 1
ATOM 834 C CA . PHE A 1 104 ? -7.330 -5.911 7.854 1.00 87.94 104 PHE A CA 1
ATOM 835 C C . PHE A 1 104 ? -7.776 -4.478 7.497 1.00 87.94 104 PHE A C 1
ATOM 837 O O . PHE A 1 104 ? -8.730 -3.956 8.070 1.00 87.94 104 PHE A O 1
ATOM 844 N N . TRP A 1 105 ? -7.096 -3.837 6.545 1.00 89.62 105 TRP A N 1
ATOM 845 C CA . TRP A 1 105 ? -7.462 -2.496 6.091 1.00 89.62 105 TRP A CA 1
ATOM 846 C C . TRP A 1 105 ? -8.830 -2.468 5.405 1.00 89.62 105 TRP A C 1
ATOM 848 O O . TRP A 1 105 ? -9.586 -1.531 5.633 1.00 89.62 105 TRP A O 1
ATOM 858 N N . ASP A 1 106 ? -9.153 -3.482 4.602 1.00 90.12 106 ASP A N 1
ATOM 859 C CA . ASP A 1 106 ? -10.441 -3.599 3.915 1.00 90.12 106 ASP A CA 1
ATOM 860 C C . ASP A 1 106 ? -11.596 -3.688 4.940 1.00 90.12 106 ASP A C 1
ATOM 862 O O . ASP A 1 106 ? -12.539 -2.902 4.858 1.00 90.12 106 ASP A O 1
ATOM 866 N N . GLU A 1 107 ? -11.469 -4.539 5.966 1.00 88.06 107 GLU A N 1
ATOM 867 C CA . GLU A 1 107 ? -12.452 -4.666 7.060 1.00 88.06 107 GLU A CA 1
ATOM 868 C C . GLU A 1 107 ? -12.650 -3.348 7.819 1.00 88.06 107 GLU A C 1
ATOM 870 O O . GLU A 1 107 ? -13.778 -2.923 8.073 1.00 88.06 107 GLU A O 1
ATOM 875 N N . LEU A 1 108 ? -11.556 -2.650 8.149 1.00 83.00 108 LEU A N 1
ATOM 876 C CA . LEU A 1 108 ? -11.657 -1.336 8.781 1.00 83.00 108 LEU A CA 1
ATOM 877 C C . LEU A 1 108 ? -12.389 -0.330 7.897 1.00 83.00 108 LEU A C 1
ATOM 879 O O . LEU A 1 108 ? -13.218 0.421 8.401 1.00 83.00 108 LEU A O 1
ATOM 883 N N . LEU A 1 109 ? -12.083 -0.286 6.600 1.00 84.31 109 LEU A N 1
ATOM 884 C CA . LEU A 1 109 ? -12.731 0.635 5.668 1.00 84.31 109 LEU A CA 1
ATOM 885 C C . LEU A 1 109 ? -14.223 0.356 5.544 1.00 84.31 109 LEU A C 1
ATOM 887 O O . LEU A 1 109 ? -15.014 1.296 5.487 1.00 84.31 109 LEU A O 1
ATOM 891 N N . ASP A 1 110 ? -14.620 -0.909 5.521 1.00 87.38 110 ASP A N 1
ATOM 892 C CA . ASP A 1 110 ? -16.032 -1.269 5.493 1.00 87.38 110 ASP A CA 1
ATOM 893 C C . ASP A 1 110 ? -16.726 -0.893 6.801 1.00 87.38 110 ASP A C 1
ATOM 895 O O . ASP A 1 110 ? -17.834 -0.354 6.779 1.00 87.38 110 ASP A O 1
ATOM 899 N N . LEU A 1 111 ? -16.037 -1.040 7.928 1.00 83.25 111 LEU A N 1
ATOM 900 C CA . LEU A 1 111 ? -16.529 -0.604 9.224 1.00 83.25 111 LEU A CA 1
ATOM 901 C C . LEU A 1 111 ? -16.644 0.932 9.339 1.00 83.25 111 LEU A C 1
ATOM 903 O O . LEU A 1 111 ? -17.604 1.438 9.930 1.00 83.25 111 LEU A O 1
ATOM 907 N N . PHE A 1 112 ? -15.714 1.676 8.728 1.00 81.56 112 PHE A N 1
ATOM 908 C CA . PHE A 1 112 ? -15.779 3.135 8.593 1.00 81.56 112 PHE A CA 1
ATOM 909 C C . PHE A 1 112 ? -16.988 3.564 7.757 1.00 81.56 112 PHE A C 1
ATOM 911 O O . PHE A 1 112 ? -17.714 4.472 8.159 1.00 81.56 112 PHE A O 1
ATOM 918 N N . LYS A 1 113 ? -17.253 2.891 6.630 1.00 82.88 113 LYS A N 1
ATOM 919 C CA . LYS A 1 113 ? -18.429 3.173 5.784 1.00 82.88 113 LYS A CA 1
ATOM 920 C C . LYS A 1 113 ? -19.746 2.893 6.504 1.00 82.88 113 LYS A C 1
ATOM 922 O O . LYS A 1 113 ? -20.721 3.600 6.281 1.00 82.88 113 LYS A O 1
ATOM 927 N N . GLN A 1 114 ? -19.772 1.873 7.359 1.00 86.50 114 GLN A N 1
ATOM 928 C CA . GLN A 1 114 ? -20.949 1.502 8.146 1.00 86.50 114 GLN A CA 1
ATOM 929 C C . GLN A 1 114 ? -21.189 2.430 9.351 1.00 86.50 114 GLN A C 1
ATOM 931 O O . GLN A 1 114 ? -22.210 2.296 10.019 1.00 86.50 114 GLN A O 1
ATOM 936 N N . GLY A 1 115 ? -20.279 3.371 9.641 1.00 79.25 115 GLY A N 1
ATOM 937 C CA . GLY A 1 115 ? -20.450 4.339 10.727 1.00 79.25 115 GLY A CA 1
ATOM 938 C C . GLY A 1 115 ? -20.445 3.700 12.118 1.00 79.25 115 GLY A C 1
ATOM 939 O O . GLY A 1 115 ? -21.219 4.095 12.988 1.00 79.25 115 GLY A O 1
ATOM 940 N N . SER A 1 116 ? -19.607 2.681 12.332 1.00 78.00 116 SER A N 1
ATOM 941 C CA . SER A 1 116 ? -19.604 1.927 13.589 1.00 78.00 116 SER A CA 1
ATOM 942 C C . SER A 1 116 ? -19.148 2.747 14.811 1.00 78.00 116 SER A C 1
ATOM 944 O O . SER A 1 116 ? -18.381 3.706 14.720 1.00 78.00 116 SER A O 1
ATOM 946 N N . GLN A 1 117 ? -19.524 2.282 16.003 1.00 75.31 117 GLN A N 1
ATOM 947 C CA . GLN A 1 117 ? -18.993 2.782 17.279 1.00 75.31 117 GLN A CA 1
ATOM 948 C C . GLN A 1 117 ? -17.465 2.609 17.393 1.00 75.31 117 GLN A C 1
ATOM 950 O O . GLN A 1 117 ? -16.795 3.449 17.992 1.00 75.31 117 GLN A O 1
ATOM 955 N N . LEU A 1 118 ? -16.893 1.559 16.785 1.00 74.12 118 LEU A N 1
ATOM 956 C CA . LEU A 1 118 ? -15.446 1.311 16.809 1.00 74.12 118 LEU A CA 1
ATOM 957 C C . LEU A 1 118 ? -14.677 2.413 16.073 1.00 74.12 118 LEU A C 1
ATOM 959 O O . LEU A 1 118 ? -13.617 2.827 16.530 1.00 74.12 118 LEU A O 1
ATOM 963 N N . THR A 1 119 ? -15.234 2.925 14.975 1.00 71.44 119 THR A N 1
ATOM 964 C CA . THR A 1 119 ? -14.700 4.068 14.225 1.00 71.44 119 THR A CA 1
ATOM 965 C C . THR A 1 119 ? -14.625 5.316 15.094 1.00 71.44 119 THR A C 1
ATOM 967 O O . THR A 1 119 ? -13.569 5.934 15.183 1.00 71.44 119 THR A O 1
ATOM 970 N N . LEU A 1 120 ? -15.714 5.662 15.785 1.00 74.38 120 LEU A N 1
ATOM 971 C CA . LEU A 1 120 ? -15.747 6.822 16.679 1.00 74.38 120 LEU A CA 1
ATOM 972 C C . LEU A 1 120 ? -14.749 6.673 17.831 1.00 74.38 120 LEU A C 1
ATOM 974 O O . LEU A 1 120 ? -14.075 7.635 18.203 1.00 74.38 120 LEU A O 1
ATOM 978 N N . LEU A 1 121 ? -14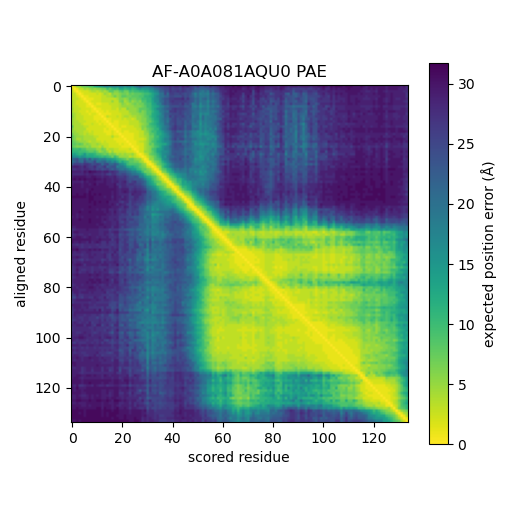.625 5.461 18.373 1.00 73.31 121 LEU A N 1
ATOM 979 C CA . LEU A 1 121 ? -13.704 5.150 19.459 1.00 73.31 121 LEU A CA 1
ATOM 980 C C . LEU A 1 121 ? -12.242 5.221 19.000 1.00 73.31 121 LEU A C 1
ATOM 982 O O . LEU A 1 121 ? -11.416 5.791 19.711 1.00 73.31 121 LEU A O 1
ATOM 986 N N . LEU A 1 122 ? -11.941 4.739 17.790 1.00 75.75 122 LEU A N 1
ATOM 987 C CA . LEU A 1 122 ? -10.642 4.906 17.141 1.00 75.75 122 LEU A CA 1
ATOM 988 C C . LEU A 1 122 ? -10.334 6.381 16.919 1.00 75.75 122 LEU A C 1
ATOM 990 O O . LEU A 1 122 ? -9.304 6.832 17.396 1.00 75.75 122 LEU A O 1
ATOM 994 N N . THR A 1 123 ? -11.217 7.155 16.284 1.00 73.44 123 THR A N 1
ATOM 995 C CA . THR A 1 123 ? -11.008 8.594 16.053 1.00 73.44 123 THR A CA 1
ATOM 996 C C . THR A 1 123 ? -10.779 9.348 17.365 1.00 73.44 123 THR A C 1
ATOM 998 O O . THR A 1 123 ? -9.831 10.123 17.469 1.00 73.44 123 THR A O 1
ATOM 1001 N N . ARG A 1 124 ? -11.577 9.075 18.406 1.00 75.12 124 ARG A N 1
ATOM 1002 C CA . ARG A 1 124 ? -11.389 9.660 19.743 1.00 75.12 124 ARG A CA 1
ATOM 1003 C C . ARG A 1 124 ? -10.046 9.265 20.357 1.00 75.12 124 ARG A C 1
ATOM 1005 O O . ARG A 1 124 ? -9.387 10.106 20.963 1.00 75.12 124 ARG A O 1
ATOM 1012 N N . TYR A 1 125 ? -9.632 8.012 20.187 1.00 75.19 125 TYR A N 1
ATOM 1013 C CA . TYR A 1 125 ? -8.325 7.535 20.624 1.00 75.19 125 TYR A CA 1
ATOM 1014 C C . TYR A 1 125 ? -7.189 8.220 19.847 1.00 75.19 125 TYR A C 1
ATOM 1016 O O . TYR A 1 125 ? -6.281 8.726 20.493 1.00 75.19 125 TYR A O 1
ATOM 1024 N N . MET A 1 126 ? -7.283 8.373 18.515 1.00 70.44 126 MET A N 1
ATOM 1025 C CA . MET A 1 126 ? -6.294 9.097 17.694 1.00 70.44 126 MET A CA 1
ATOM 1026 C C . MET A 1 126 ? -6.102 10.541 18.177 1.00 70.44 126 MET A C 1
ATOM 1028 O O . MET A 1 126 ? -4.969 10.999 18.309 1.00 70.44 126 MET A O 1
ATOM 1032 N N . LEU A 1 127 ? -7.202 11.258 18.456 1.00 68.50 127 LEU A N 1
ATOM 1033 C CA . LEU A 1 127 ? -7.142 12.622 18.993 1.00 68.50 127 LEU A CA 1
ATOM 1034 C C . LEU A 1 127 ? -6.552 12.649 20.411 1.00 68.50 127 LEU A C 1
ATOM 1036 O O . LEU A 1 127 ? -5.840 13.585 20.757 1.00 68.50 127 LEU A O 1
ATOM 1040 N N . SER A 1 128 ? -6.822 11.623 21.221 1.00 71.25 128 SER A N 1
ATOM 1041 C CA . SER A 1 128 ? -6.307 11.515 22.589 1.00 71.25 128 SER A CA 1
ATOM 1042 C C . SER A 1 128 ? -4.824 11.136 22.653 1.0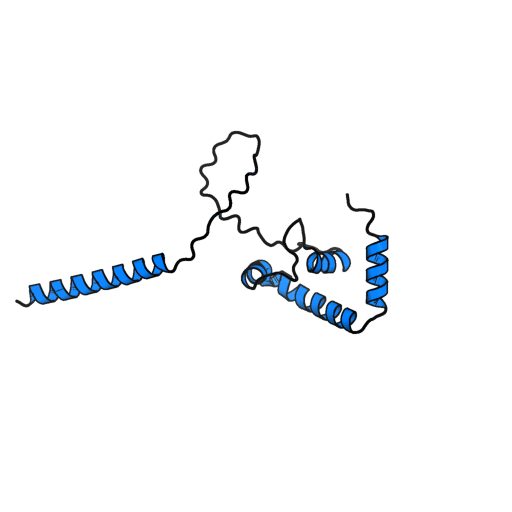0 71.25 128 SER A C 1
ATOM 1044 O O . SER A 1 128 ? -4.152 11.524 23.605 1.00 71.25 128 SER A O 1
ATOM 1046 N N . THR A 1 129 ? -4.306 10.372 21.689 1.00 66.38 129 THR A N 1
ATOM 1047 C CA . THR A 1 129 ? -2.898 9.938 21.638 1.00 66.38 129 THR A CA 1
ATOM 1048 C C . THR A 1 129 ? -2.013 10.843 20.780 1.00 66.38 129 THR A C 1
ATOM 1050 O O . THR A 1 129 ? -0.792 10.705 20.807 1.00 66.38 129 THR A O 1
ATOM 1053 N N . GLY A 1 130 ? -2.599 11.795 20.046 1.00 55.03 130 GLY A N 1
ATOM 1054 C CA . GLY A 1 130 ? -1.914 12.735 19.148 1.00 55.03 130 GLY A CA 1
ATOM 1055 C C . GLY A 1 130 ? -0.986 13.766 19.812 1.00 55.03 130 GLY A C 1
ATOM 1056 O O . GLY A 1 130 ? -0.590 14.720 19.152 1.00 55.03 130 GLY A O 1
ATOM 1057 N N . GLY A 1 131 ? -0.634 13.596 21.091 1.00 50.66 131 GLY A N 1
ATOM 1058 C CA . GLY A 1 131 ? 0.261 14.486 21.839 1.00 50.66 131 GLY A CA 1
ATOM 1059 C C . GLY A 1 131 ? 1.587 13.863 22.289 1.00 50.66 131 GLY A C 1
ATOM 1060 O O . GLY A 1 131 ? 2.308 14.496 23.054 1.00 50.66 131 GLY A O 1
ATOM 1061 N N . SER A 1 132 ? 1.922 12.630 21.896 1.00 48.19 132 SER A N 1
ATOM 1062 C CA . SER A 1 132 ? 3.079 11.932 22.489 1.00 48.19 132 SER A CA 1
ATOM 1063 C C . SER A 1 132 ? 3.925 11.142 21.500 1.00 48.19 132 SER A C 1
ATOM 1065 O O . SER A 1 132 ? 4.244 10.001 21.784 1.00 48.19 132 SER A O 1
ATOM 1067 N N . PHE A 1 133 ? 4.317 11.730 20.369 1.00 46.78 133 PHE A N 1
ATOM 1068 C CA . PHE A 1 133 ? 5.426 11.204 19.557 1.00 46.78 133 PHE A CA 1
ATOM 1069 C C . PHE A 1 133 ? 6.156 12.353 18.837 1.00 46.78 133 PHE A C 1
ATOM 1071 O O . PHE A 1 133 ? 6.042 12.513 17.622 1.00 46.78 133 PHE A O 1
ATOM 1078 N N . LEU A 1 134 ? 6.872 13.167 19.621 1.00 40.03 134 LEU A N 1
ATOM 1079 C CA . LEU A 1 134 ? 8.093 13.865 19.197 1.00 40.03 134 LEU A CA 1
ATOM 1080 C C . LEU A 1 134 ? 9.288 13.113 19.787 1.00 40.03 134 LEU A C 1
ATOM 1082 O O . LEU A 1 134 ? 9.174 12.705 20.966 1.00 40.03 134 LEU A O 1
#

Foldseek 3Di:
DVVVVVVVVVVVVVVVVVVVVVVVVVPPDDDDDDPPDDDDPDPDPPPDDPPPPPVQQDDDPDDPDPLSLVCQQPVRDPPHDRPVPDDPVNCVSVVVVNVVSVVVVVVVVVCVVVVDPVVVVSVVVCVVPVPPDD

Organism: NCBI:txid1317066

Sequence (134 aa):
MSEVMRLRTEIQGELHTIKASVNKIAVQPVIRQILGSRVDATGERELNPPRIQRATVKLSKRPKDLFELLHEYEFGYAGVKPARDFTSVKRGANKFVYSRRKVFWDELLDLFKQGSQLTLLLTRYMLSTGGSFL

Solvent-accessible surface area (backbone atoms only — not comparable to full-atom values): 8459 Å² total; per-residue (Å²): 118,68,65,64,54,51,52,51,54,51,53,52,51,51,52,50,52,51,52,53,53,52,52,58,58,72,70,51,80,84,78,80,81,79,85,77,84,74,88,71,98,63,95,70,87,70,90,66,77,84,69,79,74,62,76,72,73,54,74,74,94,71,63,88,46,73,62,55,55,52,42,25,34,72,66,21,35,96,93,34,79,22,57,74,75,53,48,74,70,52,40,59,76,36,44,74,63,46,58,65,47,45,58,56,52,52,54,50,50,52,41,52,74,68,66,39,70,65,48,56,52,47,53,52,45,52,66,70,57,71,82,76,85,130

pLDDT: mean 73.61, std 16.65, range [35.31, 92.38]

Mean predicted aligned error: 17.26 Å